Protein AF-A0A1G6X6L1-F1 (afdb_monomer_lite)

Structure (mmCIF, N/CA/C/O backbone):
data_AF-A0A1G6X6L1-F1
#
_entry.id   AF-A0A1G6X6L1-F1
#
loop_
_atom_site.group_PDB
_atom_site.id
_atom_site.type_symbol
_atom_site.label_atom_id
_atom_site.label_alt_id
_atom_site.label_comp_id
_atom_site.label_asym_id
_atom_site.label_entity_id
_atom_site.label_seq_id
_atom_site.pdbx_PDB_ins_code
_atom_site.Cartn_x
_atom_site.Cartn_y
_atom_site.Cartn_z
_atom_site.occupancy
_atom_site.B_iso_or_equiv
_atom_site.auth_seq_id
_atom_site.auth_comp_id
_atom_site.auth_asym_id
_atom_site.auth_atom_id
_atom_site.pdbx_PDB_model_num
ATOM 1 N N . MET A 1 1 ? 23.402 13.797 -15.839 1.00 50.03 1 MET A N 1
ATOM 2 C CA . MET A 1 1 ? 22.238 13.579 -16.725 1.00 50.03 1 MET A CA 1
ATOM 3 C C . MET A 1 1 ? 22.782 13.533 -18.145 1.00 50.03 1 MET A C 1
ATOM 5 O O . MET A 1 1 ? 23.117 14.589 -18.653 1.00 50.03 1 MET A O 1
ATOM 9 N N . ALA A 1 2 ? 23.023 12.346 -18.711 1.00 59.91 2 ALA A N 1
ATOM 10 C CA . ALA A 1 2 ? 23.859 12.205 -19.914 1.00 59.91 2 ALA A CA 1
ATOM 11 C C . ALA A 1 2 ? 23.072 12.115 -21.241 1.00 59.91 2 ALA A C 1
ATOM 13 O O . ALA A 1 2 ? 23.611 12.497 -22.270 1.00 59.91 2 ALA A O 1
ATOM 14 N N . ASP A 1 3 ? 21.787 11.731 -21.215 1.00 75.00 3 ASP A N 1
ATOM 15 C CA . ASP A 1 3 ? 21.079 11.305 -22.442 1.00 75.00 3 ASP A CA 1
ATOM 16 C C . ASP A 1 3 ? 19.886 12.197 -22.849 1.00 75.00 3 ASP A C 1
ATOM 18 O O . ASP A 1 3 ? 19.032 11.781 -23.627 1.00 75.00 3 ASP A O 1
ATOM 22 N N . GLY A 1 4 ? 19.754 13.413 -22.301 1.00 78.12 4 GLY A N 1
ATOM 23 C CA . GLY A 1 4 ? 18.688 14.348 -22.713 1.00 78.12 4 GLY A CA 1
ATOM 24 C C . GLY A 1 4 ? 17.248 13.878 -22.430 1.00 78.12 4 GLY A C 1
ATOM 25 O O . GLY A 1 4 ? 16.307 14.316 -23.089 1.00 78.12 4 GLY A O 1
ATOM 26 N N . ALA A 1 5 ? 17.052 12.986 -21.453 1.00 77.19 5 ALA A N 1
ATOM 27 C CA . ALA A 1 5 ? 15.742 12.451 -21.071 1.00 77.19 5 ALA A CA 1
ATOM 28 C C . ALA A 1 5 ? 14.870 13.488 -20.324 1.00 77.19 5 ALA A C 1
ATOM 30 O O . ALA A 1 5 ? 14.659 13.386 -19.117 1.00 77.19 5 ALA A O 1
ATOM 31 N N . THR A 1 6 ? 14.377 14.497 -21.043 1.00 84.75 6 THR A N 1
ATOM 32 C CA . THR A 1 6 ? 13.554 15.610 -20.523 1.00 84.75 6 THR A CA 1
ATOM 33 C C . THR A 1 6 ? 12.132 15.640 -21.090 1.00 84.75 6 THR A C 1
ATOM 35 O O . THR A 1 6 ? 11.326 16.483 -20.701 1.00 84.75 6 THR A O 1
ATOM 38 N N . HIS A 1 7 ? 11.807 14.721 -22.000 1.00 85.00 7 HIS A N 1
ATOM 39 C CA . HIS A 1 7 ? 10.484 14.612 -22.607 1.00 85.00 7 HIS A CA 1
ATOM 40 C C . HIS A 1 7 ? 9.464 14.013 -21.633 1.00 85.00 7 HIS A C 1
ATOM 42 O O . HIS A 1 7 ? 9.815 13.234 -20.742 1.00 85.00 7 HIS A O 1
ATOM 48 N N . TYR A 1 8 ? 8.186 14.349 -21.830 1.00 89.25 8 TYR A N 1
ATOM 49 C CA . TYR A 1 8 ? 7.106 13.831 -20.998 1.00 89.25 8 TYR A CA 1
ATOM 50 C C . TYR A 1 8 ? 7.052 12.296 -21.037 1.00 89.25 8 TYR A C 1
ATOM 52 O O . TYR A 1 8 ? 6.961 11.708 -22.119 1.00 89.25 8 TYR A O 1
ATOM 60 N N . PRO A 1 9 ? 7.082 11.625 -19.873 1.00 88.44 9 PRO A N 1
ATOM 61 C CA . PRO A 1 9 ? 6.840 10.196 -19.809 1.00 88.44 9 PRO A CA 1
ATOM 62 C C . PRO A 1 9 ? 5.346 9.894 -20.020 1.00 88.44 9 PRO A C 1
ATOM 64 O O . PRO A 1 9 ? 4.500 10.773 -19.845 1.00 88.44 9 PRO A O 1
ATOM 67 N N . PRO A 1 10 ? 4.986 8.633 -20.320 1.00 92.31 10 PRO A N 1
ATOM 68 C CA . PRO A 1 10 ? 3.596 8.194 -20.255 1.00 92.31 10 PRO A CA 1
ATOM 69 C C . PRO A 1 10 ? 2.996 8.452 -18.866 1.00 92.31 10 PRO A C 1
ATOM 71 O O . PRO A 1 10 ? 3.694 8.291 -17.865 1.00 92.31 10 PRO A O 1
ATOM 74 N N . ASN A 1 11 ? 1.693 8.740 -18.791 1.00 92.69 11 ASN A N 1
ATOM 75 C CA . ASN A 1 11 ? 0.991 9.015 -17.524 1.00 92.69 11 ASN A CA 1
ATOM 76 C C . ASN A 1 11 ? 1.137 7.895 -16.480 1.00 92.69 11 ASN A C 1
ATOM 78 O O . ASN A 1 11 ? 1.169 8.160 -15.284 1.00 92.69 11 ASN A O 1
ATOM 82 N N . THR A 1 12 ? 1.240 6.639 -16.921 1.00 93.81 12 THR A N 1
ATOM 83 C CA . THR A 1 12 ? 1.437 5.481 -16.033 1.00 93.81 12 THR A CA 1
ATOM 84 C C . THR A 1 12 ? 2.899 5.262 -15.636 1.00 93.81 12 THR A C 1
ATOM 86 O O . THR A 1 12 ? 3.189 4.441 -14.769 1.00 93.81 12 THR A O 1
ATOM 89 N N . GLY A 1 13 ? 3.832 5.990 -16.245 1.00 93.62 13 GLY A N 1
ATOM 90 C CA . GLY A 1 13 ? 5.268 5.861 -16.049 1.00 93.62 13 GLY A CA 1
ATOM 91 C C . GLY A 1 13 ? 5.985 5.134 -17.185 1.00 93.62 13 GLY A C 1
ATOM 92 O O . GLY A 1 13 ? 5.393 4.433 -18.015 1.00 93.62 13 GLY A O 1
ATOM 93 N N . LEU A 1 14 ? 7.309 5.295 -17.196 1.00 94.69 14 LEU A N 1
ATOM 94 C CA . LEU A 1 14 ? 8.198 4.747 -18.219 1.00 94.69 14 LEU A CA 1
ATOM 95 C C . LEU A 1 14 ? 8.066 3.211 -18.311 1.00 94.69 14 LEU A C 1
ATOM 97 O O . LEU A 1 14 ? 8.126 2.535 -17.277 1.00 94.69 14 LEU A O 1
ATOM 101 N N . PRO A 1 15 ? 7.929 2.628 -19.521 1.00 94.38 15 PRO A N 1
ATOM 102 C CA . PRO A 1 15 ? 7.712 1.188 -19.684 1.00 94.38 15 PRO A CA 1
ATOM 103 C C . PRO A 1 15 ? 8.793 0.317 -19.032 1.00 94.38 15 PRO A C 1
ATOM 105 O O . PRO A 1 15 ? 8.470 -0.654 -18.346 1.00 94.38 15 PRO A O 1
ATOM 108 N N . PHE A 1 16 ? 10.071 0.687 -19.183 1.00 94.25 16 PHE A N 1
ATOM 109 C CA . PHE A 1 16 ? 11.180 -0.074 -18.599 1.00 94.25 16 PHE A CA 1
ATOM 110 C C . PHE A 1 16 ? 11.133 -0.077 -17.063 1.00 94.25 16 PHE A C 1
ATOM 112 O O . PHE A 1 16 ? 11.415 -1.100 -16.438 1.00 94.25 16 PHE A O 1
ATOM 119 N N . LEU A 1 17 ? 10.726 1.041 -16.448 1.00 95.25 17 LEU A N 1
ATOM 120 C CA . LEU A 1 17 ? 10.616 1.168 -14.997 1.00 95.25 17 LEU A CA 1
ATOM 121 C C . LEU A 1 17 ? 9.490 0.281 -14.460 1.00 95.25 17 LEU A C 1
ATOM 123 O O . LEU A 1 17 ? 9.703 -0.464 -13.505 1.00 95.25 17 LEU A O 1
ATOM 127 N N . ARG A 1 18 ? 8.318 0.298 -15.108 1.00 96.50 18 ARG A N 1
ATOM 128 C CA . ARG A 1 18 ? 7.197 -0.584 -14.742 1.00 96.50 18 ARG A CA 1
ATOM 129 C C . ARG A 1 18 ? 7.575 -2.061 -14.863 1.00 96.50 18 ARG A C 1
ATOM 131 O O . ARG A 1 18 ? 7.291 -2.840 -13.958 1.00 96.50 18 ARG A O 1
ATOM 138 N N . ALA A 1 19 ? 8.287 -2.445 -15.923 1.00 96.06 19 ALA A N 1
ATOM 139 C CA . ALA A 1 19 ? 8.769 -3.816 -16.089 1.00 96.06 19 ALA A CA 1
ATOM 140 C C . ALA A 1 19 ? 9.761 -4.236 -14.988 1.00 96.06 19 ALA A C 1
ATOM 142 O O . ALA A 1 19 ? 9.663 -5.342 -14.452 1.00 96.06 19 ALA A O 1
ATOM 143 N N . ALA A 1 20 ? 10.696 -3.358 -14.620 1.00 96.50 20 ALA A N 1
ATOM 144 C CA . ALA A 1 20 ? 11.659 -3.621 -13.552 1.00 96.50 20 ALA A CA 1
ATOM 145 C C . ALA A 1 20 ? 10.984 -3.738 -12.174 1.00 96.50 20 ALA A C 1
ATOM 147 O O . ALA A 1 20 ? 11.294 -4.650 -11.403 1.00 96.50 20 ALA A O 1
ATOM 148 N N . LEU A 1 21 ? 10.028 -2.854 -11.872 1.00 96.00 21 LEU A N 1
ATOM 149 C CA . LEU A 1 21 ? 9.265 -2.892 -10.625 1.00 96.00 21 LEU A CA 1
ATOM 150 C C . LEU A 1 21 ? 8.410 -4.161 -10.523 1.00 96.00 21 LEU A C 1
ATOM 152 O O . LEU A 1 21 ? 8.404 -4.788 -9.465 1.00 96.00 21 LEU A O 1
ATOM 156 N N . ALA A 1 22 ? 7.749 -4.583 -11.605 1.00 95.88 22 ALA A N 1
ATOM 157 C CA . ALA A 1 22 ? 6.957 -5.814 -11.639 1.00 95.88 22 ALA A CA 1
ATOM 158 C C . ALA A 1 22 ? 7.802 -7.046 -11.296 1.00 95.88 22 ALA A C 1
ATOM 160 O O . ALA A 1 22 ? 7.444 -7.823 -10.409 1.00 95.88 22 ALA A O 1
ATOM 161 N N . LYS A 1 23 ? 8.990 -7.158 -11.905 1.00 95.94 23 LYS A N 1
ATOM 162 C CA . LYS A 1 23 ? 9.962 -8.213 -11.582 1.00 95.94 23 LYS A CA 1
ATOM 163 C C . LYS A 1 23 ? 10.410 -8.152 -10.120 1.00 95.94 23 LYS A C 1
ATOM 165 O O . LYS A 1 23 ? 10.453 -9.182 -9.453 1.00 95.94 23 LYS A O 1
ATOM 170 N N . LYS A 1 24 ? 10.708 -6.956 -9.600 1.00 96.56 24 LYS A N 1
ATOM 171 C CA . LYS A 1 24 ? 11.116 -6.761 -8.199 1.00 96.56 24 LYS A CA 1
ATOM 172 C C . LYS A 1 24 ? 10.028 -7.203 -7.220 1.00 96.56 24 LYS A C 1
ATOM 174 O O . LYS A 1 24 ? 10.343 -7.878 -6.244 1.00 96.56 24 LYS A O 1
ATOM 179 N N . VAL A 1 25 ? 8.774 -6.816 -7.459 1.00 95.69 25 VAL A N 1
ATOM 180 C CA . VAL A 1 25 ? 7.633 -7.186 -6.605 1.00 95.69 25 VAL A CA 1
ATOM 181 C C . VAL A 1 25 ? 7.415 -8.697 -6.639 1.00 95.69 25 VAL A C 1
ATOM 183 O O . VAL A 1 25 ? 7.319 -9.311 -5.579 1.00 95.69 25 VAL A O 1
ATOM 186 N N . ALA A 1 26 ? 7.437 -9.317 -7.819 1.00 94.50 26 ALA A N 1
ATOM 187 C CA . ALA A 1 26 ? 7.324 -10.768 -7.935 1.00 94.50 26 ALA A CA 1
ATOM 188 C C . ALA A 1 26 ? 8.444 -11.495 -7.172 1.00 94.50 26 ALA A C 1
ATOM 190 O O . ALA A 1 26 ? 8.162 -12.374 -6.362 1.00 94.50 26 ALA A O 1
ATOM 191 N N . ALA A 1 27 ? 9.700 -11.077 -7.352 1.00 95.25 27 ALA A N 1
ATOM 192 C CA . ALA A 1 27 ? 10.849 -11.714 -6.713 1.00 95.25 27 ALA A CA 1
ATOM 193 C C . ALA A 1 27 ? 10.897 -11.506 -5.188 1.00 95.25 27 ALA A C 1
ATOM 195 O O . ALA A 1 27 ? 11.198 -12.437 -4.447 1.00 95.25 27 ALA A O 1
ATOM 196 N N . ARG A 1 28 ? 10.614 -10.291 -4.699 1.00 94.94 28 ARG A N 1
ATOM 197 C CA . ARG A 1 28 ? 10.751 -9.950 -3.271 1.00 94.94 28 ARG A CA 1
ATOM 198 C C . ARG A 1 28 ? 9.515 -10.307 -2.450 1.00 94.94 28 ARG A C 1
ATOM 200 O O . ARG A 1 28 ? 9.639 -10.652 -1.277 1.00 94.94 28 ARG A O 1
ATOM 207 N N . ASN A 1 29 ? 8.330 -10.152 -3.031 1.00 92.69 29 ASN A N 1
ATOM 208 C CA . ASN A 1 29 ? 7.060 -10.282 -2.322 1.00 92.69 29 ASN A CA 1
ATOM 209 C C . ASN A 1 29 ? 6.293 -11.557 -2.704 1.00 92.69 29 ASN A C 1
ATOM 211 O O . ASN A 1 29 ? 5.295 -11.852 -2.053 1.00 92.69 29 ASN A O 1
ATOM 215 N N . GLY A 1 30 ? 6.735 -12.305 -3.723 1.00 92.81 30 GLY A N 1
ATOM 216 C CA . GLY A 1 30 ? 6.040 -13.503 -4.205 1.00 92.81 30 GLY A CA 1
ATOM 217 C C . GLY A 1 30 ? 4.704 -13.198 -4.888 1.00 92.81 30 GLY A C 1
ATOM 218 O O . GLY A 1 30 ? 3.863 -14.084 -5.003 1.00 92.81 30 GLY A O 1
ATOM 219 N N . PHE A 1 31 ? 4.483 -11.947 -5.304 1.00 90.81 31 PHE A N 1
ATOM 220 C CA . PHE A 1 31 ? 3.227 -11.503 -5.901 1.00 90.81 31 PHE A CA 1
ATOM 221 C C . PHE A 1 31 ? 3.380 -11.360 -7.423 1.00 90.81 31 PHE A C 1
ATOM 223 O O . PHE A 1 31 ? 4.078 -10.440 -7.867 1.00 90.81 31 PHE A O 1
ATOM 230 N N . PRO A 1 32 ? 2.773 -12.249 -8.233 1.00 90.25 32 PRO A N 1
ATOM 231 C CA . PRO A 1 32 ? 2.861 -12.158 -9.683 1.00 90.25 32 PRO A CA 1
ATOM 232 C C . PRO A 1 32 ? 2.135 -10.897 -10.157 1.00 90.25 32 PRO A C 1
ATOM 234 O O . PRO A 1 32 ? 0.943 -10.717 -9.914 1.00 90.25 32 PRO A O 1
ATOM 237 N N . LEU A 1 33 ? 2.869 -10.011 -10.826 1.00 91.62 33 LEU A N 1
ATOM 238 C CA . LEU A 1 33 ? 2.362 -8.719 -11.268 1.00 91.62 33 LEU A CA 1
ATOM 239 C C . LEU A 1 33 ? 2.847 -8.425 -12.682 1.00 91.62 33 LEU A C 1
ATOM 241 O O . LEU A 1 33 ? 4.024 -8.607 -12.993 1.00 91.62 33 LEU A O 1
ATOM 245 N N . THR A 1 34 ? 1.936 -7.964 -13.531 1.00 94.38 34 THR A N 1
ATOM 246 C CA . THR A 1 34 ? 2.241 -7.555 -14.899 1.00 94.38 34 THR A CA 1
ATOM 247 C C . THR A 1 34 ? 2.469 -6.035 -14.972 1.00 94.38 34 THR A C 1
ATOM 249 O O . THR A 1 34 ? 1.902 -5.288 -14.168 1.00 94.38 34 THR A O 1
ATOM 252 N N . PRO A 1 35 ? 3.315 -5.531 -15.893 1.00 94.00 35 PRO A N 1
ATOM 253 C CA . PRO A 1 35 ? 3.664 -4.104 -15.943 1.00 94.00 35 PRO A CA 1
ATOM 254 C C . PRO A 1 35 ? 2.490 -3.159 -16.251 1.00 94.00 35 PRO A C 1
ATOM 256 O O . PRO A 1 35 ? 2.556 -1.974 -15.928 1.00 94.00 35 PRO A O 1
ATOM 259 N N . ASP A 1 36 ? 1.431 -3.647 -16.896 1.00 94.75 36 ASP A N 1
ATOM 260 C CA . ASP A 1 36 ? 0.183 -2.921 -17.180 1.00 94.75 36 ASP A CA 1
ATOM 261 C C . ASP A 1 36 ? -0.634 -2.617 -15.916 1.00 94.75 36 ASP A C 1
ATOM 263 O O . ASP A 1 36 ? -1.377 -1.642 -15.891 1.00 94.75 36 ASP A O 1
ATOM 267 N N . ARG A 1 37 ? -0.419 -3.373 -14.834 1.00 93.31 37 ARG A N 1
ATOM 268 C CA . ARG A 1 37 ? -1.041 -3.145 -13.522 1.00 93.31 37 ARG A CA 1
ATOM 269 C C . ARG A 1 37 ? -0.221 -2.229 -12.609 1.00 93.31 37 ARG A C 1
ATOM 271 O O . ARG A 1 37 ? -0.432 -2.211 -11.399 1.00 93.31 37 ARG A O 1
ATOM 278 N N . MET A 1 38 ? 0.740 -1.491 -13.166 1.00 93.31 38 MET A N 1
ATOM 279 C CA . MET A 1 38 ? 1.574 -0.543 -12.428 1.00 93.31 38 MET A CA 1
ATOM 280 C C . MET A 1 38 ? 1.367 0.888 -12.900 1.00 93.31 38 MET A C 1
ATOM 282 O O . MET A 1 38 ? 1.400 1.175 -14.096 1.00 93.31 38 MET A O 1
ATOM 286 N N . VAL A 1 39 ? 1.269 1.791 -11.929 1.00 94.94 39 VAL A N 1
ATOM 287 C CA . VAL A 1 39 ? 1.300 3.238 -12.132 1.00 94.94 39 VAL A CA 1
ATOM 288 C C . VAL A 1 39 ? 2.434 3.804 -11.287 1.00 94.94 39 VAL A C 1
ATOM 290 O O . VAL A 1 39 ? 2.536 3.516 -10.096 1.00 94.94 39 VAL A O 1
ATOM 293 N N . VAL A 1 40 ? 3.310 4.586 -11.911 1.00 95.31 40 VAL A N 1
ATOM 294 C CA . VAL A 1 40 ? 4.385 5.308 -11.228 1.00 95.31 40 VAL A CA 1
ATOM 295 C C . VAL A 1 40 ? 3.871 6.687 -10.846 1.00 95.31 40 VAL A C 1
ATOM 297 O O . VAL A 1 40 ? 3.454 7.458 -11.705 1.00 95.31 40 VAL A O 1
ATOM 300 N N . THR A 1 41 ? 3.928 7.003 -9.557 1.00 94.81 41 THR A N 1
ATOM 301 C CA . THR A 1 41 ? 3.465 8.278 -9.004 1.00 94.81 41 THR A CA 1
ATOM 302 C C . THR A 1 41 ? 4.617 9.086 -8.417 1.00 94.81 41 THR A C 1
ATOM 304 O O . THR A 1 41 ? 5.695 8.561 -8.126 1.00 94.81 41 THR A O 1
ATOM 307 N N . GLN A 1 42 ? 4.376 10.378 -8.206 1.00 92.56 42 GLN A N 1
ATOM 308 C CA . GLN A 1 42 ? 5.242 11.294 -7.467 1.00 92.56 42 GLN A CA 1
ATOM 309 C C . GLN A 1 42 ? 5.185 10.958 -5.972 1.00 92.56 42 GLN A C 1
ATOM 311 O O . GLN A 1 42 ? 4.452 11.554 -5.182 1.00 92.56 42 GLN A O 1
ATOM 316 N N . GLY A 1 43 ? 5.940 9.928 -5.594 1.00 90.81 43 GLY A N 1
ATOM 317 C CA . GLY A 1 43 ? 5.962 9.394 -4.239 1.00 90.81 43 GLY A CA 1
ATOM 318 C C . GLY A 1 43 ? 4.709 8.593 -3.870 1.00 90.81 43 GLY A C 1
ATOM 319 O O . GLY A 1 43 ? 3.720 8.526 -4.607 1.00 90.81 43 GLY A O 1
ATOM 320 N N . ALA A 1 44 ? 4.764 7.961 -2.696 1.00 88.25 44 ALA A N 1
ATOM 321 C CA . ALA A 1 44 ? 3.697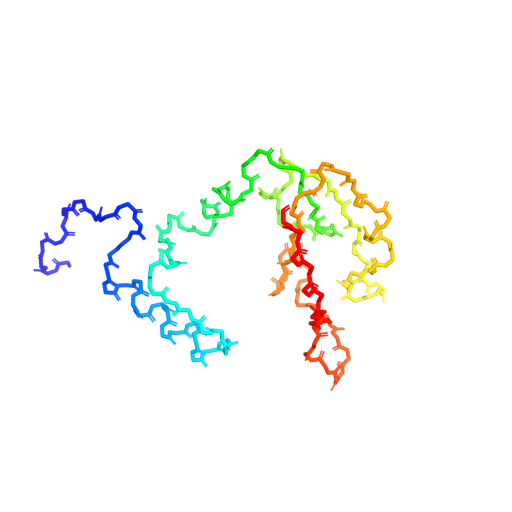 7.090 -2.205 1.00 88.25 44 ALA A CA 1
ATOM 322 C C . ALA A 1 44 ? 2.420 7.863 -1.837 1.00 88.25 44 ALA A C 1
ATOM 324 O O . ALA A 1 44 ? 1.325 7.350 -2.038 1.00 88.25 44 ALA A O 1
ATOM 325 N N . THR A 1 45 ? 2.546 9.104 -1.353 1.00 88.00 45 THR A N 1
ATOM 326 C CA . THR A 1 45 ? 1.403 9.947 -0.965 1.00 88.00 45 THR A CA 1
ATOM 327 C C . THR A 1 45 ? 0.428 10.150 -2.119 1.00 88.00 45 THR A C 1
ATOM 329 O O . THR A 1 45 ? -0.771 9.969 -1.935 1.00 88.00 45 THR A O 1
ATOM 332 N N . GLN A 1 46 ? 0.934 10.478 -3.315 1.00 89.19 46 GLN A N 1
ATOM 333 C CA . GLN A 1 46 ? 0.083 10.670 -4.489 1.00 89.19 46 GLN A CA 1
ATOM 334 C C . GLN A 1 46 ? -0.613 9.362 -4.887 1.00 89.19 46 GLN A C 1
ATOM 336 O O . GLN A 1 46 ? -1.802 9.379 -5.189 1.00 89.19 46 GLN A O 1
ATOM 341 N N . GLY A 1 47 ? 0.101 8.231 -4.847 1.00 90.00 47 GLY A N 1
ATOM 342 C CA . GLY A 1 47 ? -0.480 6.920 -5.150 1.00 90.00 47 GLY A CA 1
ATOM 343 C C . GLY A 1 47 ? -1.592 6.527 -4.178 1.00 90.00 47 GLY A C 1
ATOM 344 O O . GLY A 1 47 ? -2.647 6.075 -4.605 1.00 90.00 47 GLY A O 1
ATOM 345 N N . ILE A 1 48 ? -1.390 6.770 -2.882 1.00 87.75 48 ILE A N 1
ATOM 346 C CA . ILE A 1 48 ? -2.407 6.543 -1.849 1.00 87.75 48 ILE A CA 1
ATOM 347 C C . ILE A 1 48 ? -3.617 7.453 -2.079 1.00 87.75 48 ILE A C 1
ATOM 349 O O . ILE A 1 48 ? -4.743 6.974 -2.073 1.00 87.75 48 ILE A O 1
ATOM 353 N N . PHE A 1 49 ? -3.408 8.748 -2.322 1.00 86.31 49 PHE A N 1
ATOM 354 C CA . PHE A 1 49 ? -4.511 9.683 -2.547 1.00 86.31 49 PHE A CA 1
ATOM 355 C C . PHE A 1 49 ? -5.347 9.309 -3.779 1.00 86.31 49 PHE A C 1
ATOM 357 O O . PHE A 1 49 ? -6.572 9.294 -3.707 1.00 86.31 49 PHE A O 1
ATOM 364 N N . ALA A 1 50 ? -4.690 8.933 -4.881 1.00 87.12 50 ALA A N 1
ATOM 365 C CA . ALA A 1 50 ? -5.362 8.478 -6.096 1.00 87.12 50 ALA A CA 1
ATOM 366 C C . ALA A 1 50 ? -6.144 7.167 -5.897 1.00 87.12 50 ALA A C 1
ATOM 368 O O . ALA A 1 50 ? -7.146 6.951 -6.568 1.00 87.12 50 ALA A O 1
ATOM 369 N N . ALA A 1 51 ? -5.700 6.295 -4.985 1.00 86.31 51 ALA A N 1
ATOM 370 C CA . ALA A 1 51 ? -6.366 5.026 -4.696 1.00 86.31 51 ALA A CA 1
ATOM 371 C C . ALA A 1 51 ? -7.547 5.148 -3.717 1.00 86.31 51 ALA A C 1
ATOM 373 O O . ALA A 1 51 ? -8.385 4.254 -3.676 1.00 86.31 51 ALA A O 1
ATOM 374 N N . LEU A 1 52 ? -7.595 6.210 -2.905 1.00 84.31 52 LEU A N 1
ATOM 375 C CA . LEU A 1 52 ? -8.575 6.373 -1.821 1.00 84.31 52 LEU A CA 1
ATOM 376 C C . LEU A 1 52 ? -9.661 7.422 -2.112 1.00 84.31 52 LEU A C 1
ATOM 378 O O . LEU A 1 52 ? -10.516 7.667 -1.262 1.00 84.31 52 LEU A O 1
ATOM 382 N N . SER A 1 53 ? -9.630 8.085 -3.269 1.00 76.81 53 SER A N 1
ATOM 383 C CA . SER A 1 53 ? -10.554 9.180 -3.567 1.00 76.81 53 SER A CA 1
ATOM 384 C C . SER A 1 53 ? -12.006 8.700 -3.701 1.00 76.81 53 SER A C 1
ATOM 386 O O . SER A 1 53 ? -12.310 7.919 -4.599 1.00 76.81 53 SER A O 1
ATOM 388 N N . GLY A 1 54 ? -12.906 9.244 -2.873 1.00 70.31 54 GLY A N 1
ATOM 389 C CA . GLY A 1 54 ? -14.364 9.106 -3.020 1.00 70.31 54 GLY A CA 1
ATOM 390 C C . GLY A 1 54 ? -15.033 8.027 -2.161 1.00 70.31 54 GLY A C 1
ATOM 391 O O . GLY A 1 54 ? -16.259 7.953 -2.145 1.00 70.31 54 GLY A O 1
ATOM 392 N N . ASP A 1 55 ? -14.257 7.250 -1.410 1.00 80.19 55 ASP A N 1
ATOM 393 C CA . ASP A 1 55 ? -14.739 6.077 -0.681 1.00 80.19 55 ASP A CA 1
ATOM 394 C C . ASP A 1 55 ? -14.650 6.232 0.847 1.00 80.19 55 ASP A C 1
ATOM 396 O O . ASP A 1 55 ? -13.803 6.958 1.366 1.00 80.19 55 ASP A O 1
ATOM 400 N N . GLU A 1 56 ? -15.498 5.517 1.604 1.00 83.25 56 GLU A N 1
ATOM 401 C CA . GLU A 1 56 ? -15.298 5.396 3.056 1.00 83.25 56 GLU A CA 1
ATOM 402 C C . GLU A 1 56 ? -14.169 4.397 3.333 1.00 83.25 56 GLU A C 1
ATOM 404 O O . GLU A 1 56 ? -14.265 3.203 3.019 1.00 83.25 56 GLU A O 1
ATOM 409 N N . VAL A 1 57 ? -13.110 4.902 3.962 1.00 88.12 57 VAL A N 1
ATOM 410 C CA . VAL A 1 57 ? -11.887 4.157 4.261 1.00 88.12 57 VAL A CA 1
ATOM 411 C C . VAL A 1 57 ? -11.749 3.957 5.769 1.00 88.12 57 VAL A C 1
ATOM 413 O O . VAL A 1 57 ? -11.869 4.911 6.543 1.00 88.12 57 VAL A O 1
ATOM 416 N N . LEU A 1 58 ? -11.459 2.722 6.181 1.00 88.69 58 LEU A N 1
ATOM 417 C CA . LEU A 1 58 ? -11.067 2.379 7.547 1.00 88.69 58 LEU A CA 1
ATOM 418 C C . LEU A 1 58 ? -9.541 2.423 7.687 1.00 88.69 58 LEU A C 1
ATOM 420 O O . LEU A 1 58 ? -8.829 1.727 6.960 1.00 88.69 58 LEU A O 1
ATOM 424 N N . VAL A 1 59 ? -9.040 3.222 8.631 1.00 87.50 59 VAL A N 1
ATOM 425 C CA . VAL A 1 59 ? -7.604 3.461 8.858 1.00 87.50 59 VAL A CA 1
ATOM 426 C C . VAL A 1 59 ? -7.211 3.082 10.292 1.00 87.50 59 VAL A C 1
ATOM 428 O O . VAL A 1 59 ? -7.970 3.370 11.216 1.00 87.50 59 VAL A O 1
ATOM 431 N N . PRO A 1 60 ? -6.049 2.438 10.511 1.00 87.00 60 PRO A N 1
ATOM 432 C CA . PRO A 1 60 ? -5.582 2.096 11.853 1.00 87.00 60 PRO A CA 1
ATOM 433 C C . PRO A 1 60 ? -5.255 3.342 12.675 1.00 87.00 60 PRO A C 1
ATOM 435 O O . PRO A 1 60 ? -4.713 4.301 12.144 1.00 87.00 60 PRO A O 1
ATOM 438 N N . ASP A 1 61 ? -5.490 3.299 13.978 1.00 85.50 61 ASP A N 1
ATOM 439 C CA . ASP A 1 61 ? -5.081 4.331 14.933 1.00 85.50 61 ASP A CA 1
ATOM 440 C C . ASP A 1 61 ? -4.160 3.709 15.993 1.00 85.50 61 ASP A C 1
ATOM 442 O O . ASP A 1 61 ? -4.602 2.785 16.674 1.00 85.50 61 ASP A O 1
ATOM 446 N N . PRO A 1 62 ? -2.885 4.126 16.129 1.00 82.62 62 PRO A N 1
ATOM 447 C CA . PRO A 1 62 ? -2.240 5.293 15.514 1.00 82.62 62 PRO A CA 1
ATOM 448 C C . PRO A 1 62 ? -1.853 5.114 14.035 1.00 82.62 62 PRO A C 1
ATOM 450 O O . PRO A 1 62 ? -1.238 4.114 13.653 1.00 82.62 62 PRO A O 1
ATOM 453 N N . ALA A 1 63 ? -2.127 6.143 13.222 1.00 79.69 63 ALA A N 1
ATOM 454 C CA . ALA A 1 63 ? -1.803 6.202 11.790 1.00 79.69 63 ALA A CA 1
ATOM 455 C C . ALA A 1 63 ? -0.779 7.285 11.421 1.00 79.69 63 ALA A C 1
ATOM 457 O O . ALA A 1 63 ? -0.509 8.235 12.160 1.00 79.69 63 ALA A O 1
ATOM 458 N N . TRP A 1 64 ? -0.263 7.172 10.195 1.00 78.56 64 TRP A N 1
ATOM 459 C CA . TRP A 1 64 ? 0.453 8.256 9.535 1.00 78.56 64 TRP A CA 1
ATOM 460 C C . TRP A 1 64 ? -0.521 9.417 9.234 1.00 78.56 64 TRP A C 1
ATOM 462 O O . TRP A 1 64 ? -1.552 9.172 8.599 1.00 78.56 64 TRP A O 1
ATOM 472 N N . PRO A 1 65 ? -0.220 10.672 9.636 1.00 73.50 65 PRO A N 1
ATOM 473 C CA . PRO A 1 65 ? -1.199 11.767 9.644 1.00 73.50 65 PRO A CA 1
ATOM 474 C C . PRO A 1 65 ? -1.864 12.065 8.299 1.00 73.50 65 PRO A C 1
ATOM 476 O O . PRO A 1 65 ? -3.023 12.465 8.258 1.00 73.50 65 PRO A O 1
ATOM 479 N N . ASN A 1 66 ? -1.166 11.821 7.188 1.00 74.00 66 ASN A N 1
ATOM 480 C CA . ASN A 1 66 ? -1.679 12.114 5.849 1.00 74.00 66 ASN A CA 1
ATOM 481 C C . ASN A 1 66 ? -2.874 11.228 5.440 1.00 74.00 66 ASN A C 1
ATOM 483 O O . ASN A 1 66 ? -3.525 11.521 4.443 1.00 74.00 66 ASN A O 1
ATOM 487 N N . LEU A 1 67 ? -3.182 10.170 6.201 1.00 70.56 67 LEU A N 1
ATOM 488 C CA . LEU A 1 67 ? -4.367 9.325 6.009 1.00 70.56 67 LEU A CA 1
ATOM 489 C C . LEU A 1 67 ? -5.600 9.819 6.787 1.00 70.56 67 LEU A C 1
ATOM 491 O O . LEU A 1 67 ? -6.694 9.308 6.567 1.00 70.56 67 LEU A O 1
ATOM 495 N N . LEU A 1 68 ? -5.451 10.787 7.699 1.00 66.25 68 LEU A N 1
ATOM 496 C CA . LEU A 1 68 ? -6.506 11.181 8.646 1.00 66.25 68 LEU A CA 1
ATOM 497 C C . LEU A 1 68 ? -7.547 12.139 8.052 1.00 66.25 68 LEU A C 1
ATOM 499 O O . LEU A 1 68 ? -8.629 12.289 8.606 1.00 66.25 68 LEU A O 1
ATOM 503 N N . MET A 1 69 ? -7.250 12.768 6.914 1.00 62.41 69 MET A N 1
ATOM 504 C CA . MET A 1 69 ? -8.099 13.826 6.350 1.00 62.41 69 MET A CA 1
ATOM 505 C C . MET A 1 69 ? -9.382 13.311 5.671 1.00 62.41 69 MET A C 1
ATOM 507 O O . MET A 1 69 ? -10.211 14.126 5.279 1.00 62.41 69 MET A O 1
ATOM 511 N N . MET A 1 70 ? -9.559 11.991 5.500 1.00 56.00 70 MET A N 1
ATOM 512 C CA . MET A 1 70 ? -10.662 11.419 4.701 1.00 56.00 70 MET A CA 1
ATOM 513 C C . MET A 1 70 ? -11.328 10.166 5.308 1.00 56.00 70 MET A C 1
ATOM 515 O O . MET A 1 70 ? -12.041 9.462 4.596 1.00 56.00 70 MET A O 1
ATOM 519 N N . THR A 1 71 ? -11.069 9.803 6.574 1.00 71.44 71 THR A N 1
ATOM 520 C CA . THR A 1 71 ? -11.213 8.390 6.991 1.00 71.44 71 THR A CA 1
ATOM 521 C C . THR A 1 71 ? -11.825 8.161 8.378 1.00 71.44 71 THR A C 1
ATOM 523 O O . THR A 1 71 ? -11.817 9.033 9.246 1.00 71.44 71 THR A O 1
ATOM 526 N N . ARG A 1 72 ? -12.388 6.958 8.585 1.00 82.44 72 ARG A N 1
ATOM 527 C CA . ARG A 1 72 ? -12.850 6.453 9.890 1.00 82.44 72 ARG A CA 1
ATOM 528 C C . ARG A 1 72 ? -11.739 5.622 10.525 1.00 82.44 72 ARG A C 1
ATOM 530 O O . ARG A 1 72 ? -11.161 4.754 9.874 1.00 82.44 72 ARG A O 1
ATOM 537 N N . LEU A 1 73 ? -11.469 5.851 11.805 1.00 84.12 73 LEU A N 1
ATOM 538 C CA . LEU A 1 73 ? -10.387 5.173 12.513 1.00 84.12 73 LEU A CA 1
ATOM 539 C C . LEU A 1 73 ? -10.842 3.865 13.176 1.00 84.12 73 LEU A C 1
ATOM 541 O O . LEU A 1 73 ? -11.963 3.765 13.687 1.00 84.12 73 LEU A O 1
ATOM 545 N N . TYR A 1 74 ? -9.954 2.872 13.211 1.00 86.38 74 TYR A N 1
ATOM 546 C CA . TYR A 1 74 ? -10.090 1.693 14.062 1.00 86.38 74 TYR A CA 1
ATOM 547 C C . TYR A 1 74 ? -8.881 1.565 15.003 1.00 86.38 74 TYR A C 1
ATOM 549 O O . TYR A 1 74 ? -7.742 1.716 14.561 1.00 86.38 74 TYR A O 1
ATOM 557 N N . PRO A 1 75 ? -9.107 1.287 16.297 1.00 84.94 75 PRO A N 1
ATOM 558 C CA . PRO A 1 75 ? -8.047 1.335 17.293 1.00 84.94 75 PRO A CA 1
ATOM 559 C C . PRO A 1 75 ? -7.098 0.138 17.173 1.00 84.94 75 PRO A C 1
ATOM 561 O O . PRO A 1 75 ? -7.529 -1.005 17.012 1.00 84.94 75 PRO A O 1
ATOM 564 N N . LEU A 1 76 ? -5.805 0.409 17.312 1.00 85.12 76 LEU A N 1
ATOM 565 C CA . LEU A 1 76 ? -4.741 -0.555 17.554 1.00 85.12 76 LEU A CA 1
ATOM 566 C C . LEU A 1 76 ? -4.155 -0.295 18.945 1.00 85.12 76 LEU A C 1
ATOM 568 O O . LEU A 1 76 ? -3.823 0.836 19.290 1.00 85.12 76 LEU A O 1
ATOM 572 N N . ASN A 1 77 ? -3.995 -1.351 19.740 1.00 81.62 77 ASN A N 1
ATOM 573 C CA . ASN A 1 77 ? -3.506 -1.260 21.115 1.00 81.62 77 ASN A CA 1
ATOM 574 C C . ASN A 1 77 ? -2.060 -1.781 21.210 1.00 81.62 77 ASN A C 1
ATOM 576 O O . ASN A 1 77 ? -1.713 -2.799 20.610 1.00 81.62 77 ASN A O 1
ATOM 580 N N . ALA A 1 78 ? -1.215 -1.1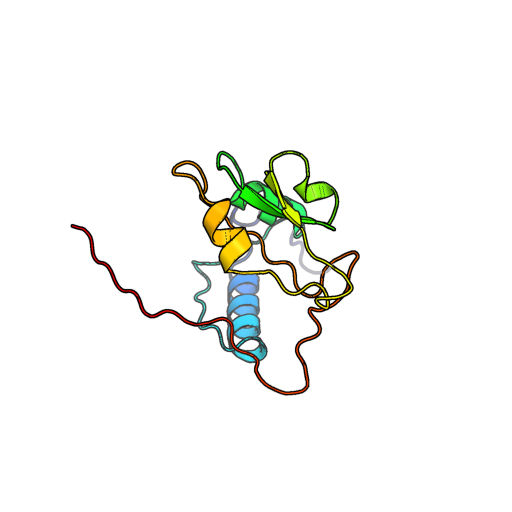05 21.990 1.00 82.38 78 ALA A N 1
ATOM 581 C CA . ALA A 1 78 ? 0.128 -1.577 22.317 1.00 82.38 78 ALA A CA 1
ATOM 582 C C . ALA A 1 78 ? 0.109 -2.920 23.078 1.00 82.38 78 ALA A C 1
ATOM 584 O O . ALA A 1 78 ? 0.955 -3.774 22.817 1.00 82.38 78 ALA A O 1
ATOM 585 N N . GLU A 1 79 ? -0.881 -3.153 23.948 1.00 83.06 79 GLU A N 1
ATOM 586 C CA . GLU A 1 79 ? -1.063 -4.421 24.676 1.00 83.06 79 GLU A CA 1
ATOM 587 C C . GLU A 1 79 ? -1.346 -5.586 23.718 1.00 83.06 79 GLU A C 1
ATOM 589 O O . GLU A 1 79 ? -0.859 -6.698 23.918 1.00 83.06 79 GLU A O 1
ATOM 594 N N . THR A 1 80 ? -2.063 -5.319 22.619 1.00 81.31 80 THR A N 1
ATOM 595 C CA . THR A 1 80 ? -2.303 -6.290 21.538 1.00 81.31 80 THR A CA 1
ATOM 596 C C . THR A 1 80 ? -1.213 -6.259 20.468 1.00 81.31 80 THR A C 1
ATOM 598 O O . THR A 1 80 ? -1.389 -6.808 19.379 1.00 81.31 80 THR A O 1
ATOM 601 N N . ARG A 1 81 ? -0.065 -5.627 20.754 1.00 82.31 81 ARG A N 1
ATOM 602 C CA . ARG A 1 81 ? 1.083 -5.508 19.841 1.00 82.31 81 ARG A CA 1
ATOM 603 C C . ARG A 1 81 ? 0.737 -4.861 18.497 1.00 82.31 81 ARG A C 1
ATOM 605 O O . ARG A 1 81 ? 1.331 -5.189 17.466 1.00 82.31 81 ARG A O 1
ATOM 612 N N . PHE A 1 82 ? -0.233 -3.952 18.520 1.00 83.25 82 PHE A N 1
ATOM 613 C CA . PHE A 1 82 ? -0.804 -3.268 17.362 1.00 83.25 82 PHE A CA 1
ATOM 614 C C . PHE A 1 82 ? -1.419 -4.209 16.317 1.00 83.25 82 PHE A C 1
ATOM 616 O O . PHE A 1 82 ? -1.546 -3.836 15.149 1.00 83.25 82 PHE A O 1
ATOM 623 N N . LEU A 1 83 ? -1.808 -5.425 16.716 1.00 84.50 83 LEU A N 1
ATOM 624 C CA . LEU A 1 83 ? -2.563 -6.322 15.851 1.00 84.50 83 LEU A CA 1
ATOM 625 C C . LEU A 1 83 ? -4.030 -5.873 15.783 1.00 84.50 83 LEU A C 1
ATOM 627 O O . LEU A 1 83 ? -4.621 -5.567 16.825 1.00 84.50 83 LEU A O 1
ATOM 631 N N . PRO A 1 84 ? -4.627 -5.833 14.579 1.00 85.31 84 PRO A N 1
ATOM 632 C CA . PRO A 1 84 ? -6.038 -5.518 14.428 1.00 85.31 84 PRO A CA 1
ATOM 633 C C . PRO A 1 84 ? -6.921 -6.639 14.989 1.00 85.31 84 PRO A C 1
ATOM 635 O O . PRO A 1 84 ? -6.735 -7.810 14.660 1.00 85.31 84 PRO A O 1
ATOM 638 N N . ASP A 1 85 ? -7.931 -6.267 15.774 1.00 87.38 85 ASP A N 1
ATOM 639 C CA . ASP A 1 85 ? -9.022 -7.168 16.147 1.00 87.38 85 ASP A CA 1
ATOM 640 C C . ASP A 1 85 ? -10.016 -7.276 14.979 1.00 87.38 85 ASP A C 1
ATOM 642 O O . ASP A 1 85 ? -10.702 -6.315 14.619 1.00 87.38 85 ASP A O 1
ATOM 646 N N . VAL A 1 86 ? -10.083 -8.464 14.373 1.00 88.12 86 VAL A N 1
ATOM 647 C CA . VAL A 1 86 ? -10.926 -8.750 13.204 1.00 88.12 86 VAL A CA 1
ATOM 648 C C . VAL A 1 86 ? -12.418 -8.639 13.531 1.00 88.12 86 VAL A C 1
ATOM 650 O O . VAL A 1 86 ? -13.186 -8.164 12.691 1.00 88.12 86 VAL A O 1
ATOM 653 N N . ALA A 1 87 ? 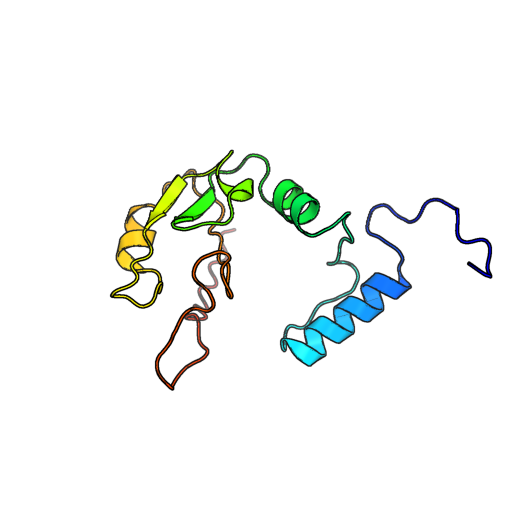-12.847 -9.028 14.734 1.00 86.94 87 ALA A N 1
ATOM 654 C CA . ALA A 1 87 ? -14.248 -8.928 15.135 1.00 86.94 87 ALA A CA 1
ATOM 655 C C . ALA A 1 87 ? -14.643 -7.457 15.322 1.00 86.94 87 ALA A C 1
ATOM 657 O O . ALA A 1 87 ? -15.651 -6.999 14.776 1.00 86.94 87 ALA A O 1
ATOM 658 N N . ALA A 1 88 ? -13.793 -6.686 16.002 1.00 86.00 88 ALA A N 1
ATOM 659 C CA . ALA A 1 88 ? -13.992 -5.252 16.184 1.00 86.00 88 ALA A CA 1
ATOM 660 C C . ALA A 1 88 ? -13.945 -4.471 14.856 1.00 86.00 88 ALA A C 1
ATOM 662 O O . ALA A 1 88 ? -14.671 -3.485 14.695 1.00 86.00 88 ALA A O 1
ATOM 663 N N . LEU A 1 89 ? -13.108 -4.892 13.902 1.00 88.56 89 LEU A N 1
ATOM 664 C CA . LEU A 1 89 ? -13.080 -4.347 12.542 1.00 88.56 89 LEU A CA 1
ATOM 665 C C . LEU A 1 89 ? -14.371 -4.650 11.787 1.00 88.56 89 LEU A C 1
ATOM 667 O O . LEU A 1 89 ? -14.969 -3.738 11.221 1.00 88.56 89 LEU A O 1
ATOM 671 N N . SER A 1 90 ? -14.819 -5.906 11.816 1.00 88.81 90 SER A N 1
ATOM 672 C CA . SER A 1 90 ? -16.029 -6.349 11.115 1.00 88.81 90 SER A CA 1
ATOM 673 C C . SER A 1 90 ? -17.262 -5.571 11.580 1.00 88.81 90 SER A C 1
ATOM 675 O O . SER A 1 90 ? -18.059 -5.139 10.756 1.00 88.81 90 SER A O 1
ATOM 677 N N . ALA A 1 91 ? -17.366 -5.283 12.881 1.00 89.69 91 ALA A N 1
ATOM 678 C CA . ALA A 1 91 ? -18.442 -4.466 13.443 1.00 89.69 91 ALA A CA 1
ATOM 679 C C . ALA A 1 91 ? -18.429 -2.989 12.985 1.00 89.69 91 ALA A C 1
ATOM 681 O O . ALA A 1 91 ? -19.427 -2.287 13.139 1.00 89.69 91 ALA A O 1
ATOM 682 N N . ARG A 1 92 ? -17.310 -2.485 12.445 1.00 87.56 92 ARG A N 1
ATOM 683 C CA . ARG A 1 92 ? -17.179 -1.102 11.944 1.00 87.56 92 ARG A CA 1
ATOM 684 C C . ARG A 1 92 ? -17.492 -0.967 10.457 1.00 87.56 92 ARG A C 1
ATOM 686 O O . ARG A 1 92 ? -17.709 0.164 10.004 1.00 87.56 92 ARG A O 1
ATOM 693 N N . VAL A 1 93 ? -17.506 -2.079 9.722 1.00 90.94 93 VAL A N 1
ATOM 694 C CA . VAL A 1 93 ? -17.827 -2.121 8.293 1.00 90.94 93 VAL A CA 1
ATOM 695 C C . VAL A 1 93 ? -19.292 -1.739 8.093 1.00 90.94 93 VAL A C 1
ATOM 697 O O . VAL A 1 93 ? -20.18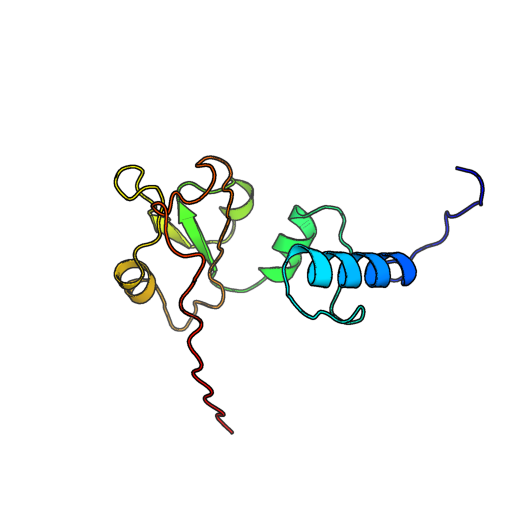9 -2.278 8.733 1.00 90.94 93 VAL A O 1
ATOM 700 N N . THR A 1 94 ? -19.533 -0.794 7.190 1.00 89.38 94 THR A N 1
ATOM 701 C CA . THR A 1 94 ? -20.871 -0.369 6.762 1.00 89.38 94 THR A CA 1
ATOM 702 C C . THR A 1 94 ? -21.036 -0.615 5.262 1.00 89.38 94 THR A C 1
ATOM 704 O O . THR A 1 94 ? -20.034 -0.800 4.570 1.00 89.38 94 THR A O 1
ATOM 707 N N . PRO A 1 95 ? -22.257 -0.524 4.700 1.00 90.62 95 PRO A N 1
ATOM 708 C CA . PRO A 1 95 ? -22.449 -0.577 3.247 1.00 90.62 95 PRO A CA 1
ATOM 709 C C . PRO A 1 95 ? -21.677 0.500 2.460 1.00 90.62 95 PRO A C 1
ATOM 711 O O . PRO A 1 95 ? -21.511 0.376 1.248 1.00 90.62 95 PRO A O 1
ATOM 714 N N . ARG A 1 96 ? -21.211 1.567 3.130 1.00 87.56 96 ARG A N 1
ATOM 715 C CA . ARG A 1 96 ? -20.388 2.622 2.521 1.00 87.56 96 ARG A CA 1
ATOM 716 C C . ARG A 1 96 ? -18.891 2.315 2.569 1.00 87.56 96 ARG A C 1
ATOM 718 O O . ARG A 1 96 ? -18.154 2.910 1.793 1.00 87.56 96 ARG A O 1
ATOM 725 N N . THR A 1 97 ? -18.439 1.414 3.445 1.00 89.94 97 THR A N 1
ATOM 726 C CA . THR A 1 97 ? -17.022 1.055 3.596 1.00 89.94 97 THR A CA 1
ATOM 727 C C . THR A 1 97 ? -16.520 0.326 2.350 1.00 89.94 97 THR A C 1
ATOM 729 O O . THR A 1 97 ? -17.037 -0.734 2.002 1.00 89.94 97 THR A O 1
ATOM 732 N N . ARG A 1 98 ? -15.494 0.871 1.685 1.00 88.50 98 ARG A N 1
ATOM 733 C CA . ARG A 1 98 ? -14.911 0.277 0.464 1.00 88.50 98 ARG A CA 1
ATOM 734 C C . ARG A 1 98 ? -13.458 -0.138 0.616 1.00 88.50 98 ARG A C 1
ATOM 736 O O . ARG A 1 98 ? -13.021 -1.054 -0.073 1.00 88.50 98 ARG A O 1
ATOM 743 N N . VAL A 1 99 ? -12.717 0.497 1.525 1.00 89.50 99 VAL A N 1
ATOM 744 C CA . VAL A 1 99 ? -11.280 0.250 1.681 1.00 89.50 99 VAL A CA 1
ATOM 745 C C . VAL A 1 99 ? -10.909 0.060 3.149 1.00 89.50 99 VAL A C 1
ATOM 747 O O . VAL A 1 99 ? -11.330 0.821 4.019 1.00 89.50 99 VAL A O 1
ATOM 750 N N . LEU A 1 100 ? -10.072 -0.944 3.413 1.00 89.31 100 LEU A N 1
ATOM 751 C CA . LEU A 1 100 ? -9.365 -1.136 4.678 1.00 89.31 100 LEU A CA 1
ATOM 752 C C . LEU A 1 100 ? -7.873 -0.885 4.446 1.00 89.31 100 LEU A C 1
ATOM 754 O O . LEU A 1 100 ? -7.245 -1.573 3.639 1.00 89.31 100 LEU A O 1
ATOM 758 N N . VAL A 1 101 ? -7.294 0.081 5.157 1.00 88.44 101 VAL A N 1
ATOM 759 C CA . VAL A 1 101 ? -5.864 0.387 5.057 1.00 88.44 101 VAL A CA 1
ATOM 760 C C . VAL A 1 101 ? -5.074 -0.480 6.025 1.00 88.44 101 VAL A C 1
ATOM 762 O O . VAL A 1 101 ? -5.315 -0.473 7.226 1.00 88.44 101 VAL A O 1
ATOM 765 N N . VAL A 1 102 ? -4.064 -1.170 5.501 1.00 87.38 102 VAL A N 1
ATOM 766 C CA . VAL A 1 102 ? -3.079 -1.911 6.292 1.00 87.38 102 VAL A CA 1
ATOM 767 C C . VAL A 1 102 ? -1.707 -1.284 6.072 1.00 87.38 102 VAL A C 1
ATOM 769 O O . VAL A 1 102 ? -1.203 -1.265 4.952 1.00 87.38 102 VAL A O 1
ATOM 772 N N . ASN A 1 103 ? -1.093 -0.781 7.145 1.00 85.19 103 ASN A N 1
ATOM 773 C CA . ASN A 1 103 ? 0.250 -0.205 7.113 1.00 85.19 103 ASN A CA 1
ATOM 774 C C . ASN A 1 103 ? 1.191 -1.018 8.008 1.00 85.19 103 ASN A C 1
ATOM 776 O O . ASN A 1 103 ? 1.106 -0.940 9.231 1.00 85.19 103 ASN A O 1
ATOM 780 N N . SER A 1 104 ? 2.068 -1.817 7.399 1.00 83.88 104 SER A N 1
ATOM 781 C CA . SER A 1 104 ? 3.068 -2.609 8.116 1.00 83.88 104 SER A CA 1
ATOM 782 C C . SER A 1 104 ? 4.382 -2.671 7.320 1.00 83.88 104 SER A C 1
ATOM 784 O O . SER A 1 104 ? 4.373 -3.162 6.186 1.00 83.88 104 SER A O 1
ATOM 786 N N . PRO A 1 105 ? 5.515 -2.197 7.880 1.00 84.06 105 PRO A N 1
ATOM 787 C CA . PRO A 1 105 ? 5.647 -1.558 9.191 1.00 84.06 105 PRO A CA 1
ATOM 788 C C . PRO A 1 105 ? 4.973 -0.182 9.254 1.00 84.06 105 PRO A C 1
ATOM 790 O O . PRO A 1 105 ? 5.117 0.627 8.343 1.00 84.06 105 PRO A O 1
ATOM 793 N N . SER A 1 106 ? 4.252 0.079 10.346 1.00 79.25 106 SER A N 1
ATOM 794 C CA . SER A 1 106 ? 3.516 1.324 10.538 1.00 79.25 106 SER A CA 1
ATOM 795 C C . SER A 1 106 ? 4.431 2.460 10.987 1.00 79.25 106 SER A C 1
ATOM 797 O O . SER A 1 106 ? 5.303 2.295 11.840 1.00 79.25 106 SER A O 1
ATOM 799 N N . ASN A 1 107 ? 4.172 3.652 10.466 1.00 76.81 107 ASN A N 1
ATOM 800 C CA . ASN A 1 107 ? 4.595 4.901 11.085 1.00 76.81 107 ASN A CA 1
ATOM 801 C C . ASN A 1 107 ? 3.384 5.437 11.873 1.00 76.81 107 ASN A C 1
ATOM 803 O O . ASN A 1 107 ? 2.398 5.822 11.250 1.00 76.81 107 ASN A O 1
ATOM 807 N N . ARG A 1 108 ? 3.364 5.459 13.213 1.00 66.81 108 ARG A N 1
ATOM 808 C CA . ARG A 1 108 ? 4.502 5.489 14.161 1.00 66.81 108 ARG A CA 1
ATOM 809 C C . ARG A 1 108 ? 4.794 4.178 14.912 1.00 66.81 108 ARG A C 1
ATOM 811 O O . ARG A 1 108 ? 5.818 4.098 15.578 1.00 66.81 108 ARG A O 1
ATOM 818 N N . SER A 1 109 ? 3.909 3.183 14.853 1.00 70.94 109 SER A N 1
ATOM 819 C CA . SER A 1 109 ? 3.919 2.028 15.774 1.00 70.94 109 SER A CA 1
ATOM 820 C C . SER A 1 109 ? 4.897 0.894 15.429 1.00 70.94 109 SER A C 1
ATOM 822 O O . SER A 1 109 ? 5.041 -0.043 16.210 1.00 70.94 109 SER A O 1
ATOM 824 N N . GLY A 1 110 ? 5.605 0.969 14.299 1.00 72.19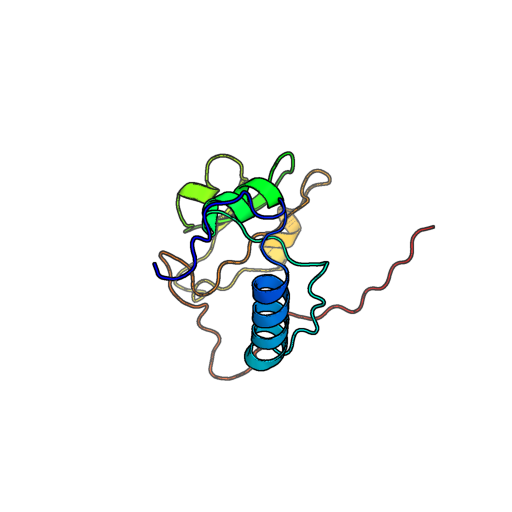 110 GLY A N 1
ATOM 825 C CA . GLY A 1 110 ? 6.519 -0.080 13.846 1.00 72.19 110 GLY A CA 1
ATOM 826 C C . GLY A 1 110 ? 5.798 -1.282 13.213 1.00 72.19 110 GLY A C 1
ATOM 827 O O . GLY A 1 110 ? 4.616 -1.200 12.869 1.00 72.19 110 GLY A O 1
ATOM 828 N N . PRO A 1 111 ? 6.502 -2.401 12.958 1.00 71.81 111 PRO A N 1
ATOM 829 C CA . PRO A 1 111 ? 5.885 -3.609 12.419 1.00 71.81 111 PRO A CA 1
ATOM 830 C C . PRO A 1 111 ? 4.894 -4.219 13.407 1.00 71.81 111 PRO A C 1
ATOM 832 O O . PRO A 1 111 ? 5.112 -4.199 14.618 1.00 71.81 111 PRO A O 1
ATOM 835 N N . TRP A 1 112 ? 3.838 -4.835 12.874 1.00 74.94 112 TRP A N 1
ATOM 836 C CA . TRP A 1 112 ? 2.988 -5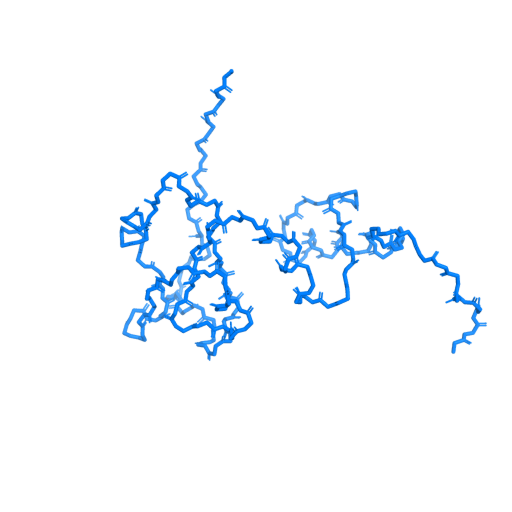.723 13.662 1.00 74.94 112 TRP A CA 1
ATOM 837 C C . TRP A 1 112 ? 3.847 -6.819 14.285 1.00 74.94 112 TRP A C 1
ATOM 839 O O . TRP A 1 112 ? 4.538 -7.547 13.568 1.00 74.94 112 TRP A O 1
ATOM 849 N N . GLN A 1 113 ? 3.811 -6.940 15.611 1.00 62.56 113 GLN A N 1
ATOM 850 C CA . GLN A 1 113 ? 4.610 -7.948 16.298 1.00 62.56 113 GLN A CA 1
ATOM 851 C C . GLN A 1 113 ? 3.778 -9.214 16.485 1.00 62.56 113 GLN A C 1
ATOM 853 O O . GLN A 1 113 ? 3.247 -9.487 17.562 1.00 62.56 113 GLN A O 1
ATOM 858 N N . THR A 1 114 ? 3.661 -10.001 15.418 1.00 60.12 114 THR A N 1
ATOM 859 C CA . THR A 1 114 ? 3.215 -11.391 15.540 1.00 60.12 114 THR A CA 1
ATOM 860 C C . THR A 1 114 ? 4.281 -12.154 16.331 1.00 60.12 114 THR A C 1
ATOM 862 O O . THR A 1 114 ? 5.473 -11.966 16.079 1.00 60.12 114 THR A O 1
ATOM 865 N N . GLY A 1 115 ? 3.891 -13.008 17.285 1.00 48.44 115 GLY A N 1
ATOM 866 C CA . GLY A 1 115 ? 4.826 -13.968 17.893 1.00 48.44 115 GLY A CA 1
ATOM 867 C C . GLY A 1 115 ? 5.539 -14.801 16.816 1.00 48.44 115 GLY A C 1
ATOM 868 O O . GLY A 1 115 ? 5.179 -14.736 15.643 1.00 48.44 115 GLY A O 1
ATOM 869 N N . SER A 1 116 ? 6.552 -15.583 17.189 1.00 37.19 116 SER A N 1
ATOM 870 C CA . SER A 1 116 ? 7.477 -16.302 16.290 1.00 37.19 116 SER A CA 1
ATOM 871 C C . SER A 1 116 ? 6.867 -17.328 15.306 1.00 37.19 116 SER A C 1
ATOM 873 O O . SER A 1 116 ? 7.597 -18.138 14.744 1.00 37.19 116 SER A O 1
ATOM 875 N N . ALA A 1 117 ? 5.571 -17.290 14.999 1.00 38.34 117 ALA A N 1
ATOM 876 C CA . ALA A 1 117 ? 4.960 -18.095 13.955 1.00 38.34 117 ALA A CA 1
ATOM 877 C C . ALA A 1 117 ? 3.845 -17.341 13.206 1.00 38.34 117 ALA A C 1
ATOM 879 O O . ALA A 1 117 ? 2.944 -16.757 13.801 1.00 38.34 117 ALA A O 1
ATOM 880 N N . SER A 1 118 ? 3.883 -17.481 11.877 1.00 39.81 118 SER A N 1
ATOM 881 C CA . SER A 1 118 ? 2.864 -17.149 10.867 1.00 39.81 118 SER A CA 1
ATOM 882 C C . SER A 1 118 ? 2.836 -15.720 10.288 1.00 39.81 118 SER A C 1
ATOM 884 O O . SER A 1 118 ? 2.052 -14.848 10.644 1.00 39.81 118 SER A O 1
ATOM 886 N N . ARG A 1 119 ? 3.594 -15.550 9.191 1.00 40.19 119 ARG A N 1
ATOM 887 C CA . ARG A 1 119 ? 3.074 -14.837 8.015 1.00 40.19 119 ARG A CA 1
ATOM 888 C C . ARG A 1 119 ? 1.829 -15.582 7.548 1.00 40.19 119 ARG A C 1
ATOM 890 O O . ARG A 1 119 ? 1.974 -16.578 6.847 1.00 40.19 119 ARG A O 1
ATOM 897 N N . ARG A 1 120 ? 0.637 -15.140 7.921 1.00 37.12 120 ARG A N 1
ATOM 898 C CA . ARG A 1 120 ? -0.580 -15.384 7.140 1.00 37.12 120 ARG A CA 1
ATOM 899 C C . ARG A 1 120 ? -1.674 -14.461 7.660 1.00 37.12 120 ARG A C 1
ATOM 901 O O . ARG A 1 120 ? -2.273 -14.698 8.698 1.00 37.12 120 ARG A O 1
ATOM 908 N N . TRP A 1 121 ? -1.935 -13.407 6.891 1.00 38.97 121 TRP A N 1
ATOM 909 C CA . TRP A 1 121 ? -3.301 -12.915 6.763 1.00 38.97 121 TRP A CA 1
ATOM 910 C C . TRP A 1 121 ? -4.165 -14.110 6.333 1.00 38.97 121 TRP A C 1
ATOM 912 O O . TRP A 1 121 ? -3.686 -14.885 5.493 1.00 38.97 121 TRP A O 1
ATOM 922 N N . PRO A 1 122 ? -5.375 -14.318 6.875 1.00 32.31 122 PRO A N 1
ATOM 923 C CA . PRO A 1 122 ? -6.256 -15.351 6.359 1.00 32.31 122 PRO A CA 1
ATOM 924 C C . PRO A 1 122 ? -6.549 -15.023 4.893 1.00 32.31 122 PRO A C 1
ATOM 926 O O . PRO A 1 122 ? -7.321 -14.125 4.566 1.00 32.31 122 PRO A O 1
ATOM 929 N N . SER A 1 123 ? -5.878 -15.728 3.985 1.00 32.59 123 SER A N 1
ATOM 930 C CA . SER A 1 123 ? -6.293 -15.830 2.597 1.00 32.59 123 SER A CA 1
ATOM 931 C C . SER A 1 123 ? -7.631 -16.556 2.619 1.00 32.59 123 SER A C 1
ATOM 933 O O . SER A 1 123 ? -7.654 -17.783 2.649 1.00 32.59 123 SER A O 1
ATOM 935 N N . SER A 1 124 ? -8.731 -15.812 2.698 1.00 27.28 124 SER A N 1
ATOM 936 C CA . SER A 1 124 ? -10.053 -16.378 2.461 1.00 27.28 124 SER A CA 1
ATOM 937 C C . SER A 1 124 ? -10.197 -16.600 0.953 1.00 27.28 124 SER A C 1
ATOM 939 O O . SER A 1 124 ? -10.099 -15.625 0.203 1.00 27.28 124 SER A O 1
ATOM 941 N N . PRO A 1 125 ? -10.404 -17.837 0.466 1.00 39.16 125 PRO A N 1
ATOM 942 C CA . PRO A 1 125 ? -10.873 -18.072 -0.882 1.00 39.16 125 PRO A CA 1
ATOM 943 C C . PRO A 1 125 ? -12.403 -18.075 -0.826 1.00 39.16 125 PRO A C 1
ATOM 945 O O . PRO A 1 125 ? -13.029 -19.127 -0.819 1.00 39.16 125 PRO A O 1
ATOM 948 N N . ALA A 1 126 ? -13.017 -16.899 -0.743 1.00 28.14 126 ALA A N 1
ATOM 949 C CA . ALA A 1 126 ? -14.447 -16.773 -0.999 1.00 28.14 126 ALA A CA 1
ATOM 950 C C . ALA A 1 126 ? -14.611 -16.166 -2.389 1.00 28.14 126 ALA A C 1
ATOM 952 O O . ALA A 1 126 ? -14.768 -14.960 -2.564 1.00 28.14 126 ALA A O 1
ATOM 953 N N . ALA A 1 127 ? -14.501 -17.037 -3.390 1.00 38.03 127 ALA A N 1
ATOM 954 C CA . ALA A 1 127 ? -15.153 -16.811 -4.660 1.00 38.03 127 ALA A CA 1
ATOM 955 C C . ALA A 1 127 ? -16.657 -16.687 -4.387 1.00 38.03 127 ALA A C 1
ATOM 957 O O . ALA A 1 127 ? -17.296 -17.667 -4.018 1.00 38.03 127 ALA A O 1
ATOM 958 N N . THR A 1 128 ? -17.208 -15.495 -4.589 1.00 27.91 128 THR A N 1
ATOM 959 C CA . THR A 1 128 ? -18.623 -15.347 -4.915 1.00 27.91 128 THR A CA 1
ATOM 960 C C . THR A 1 128 ? -18.687 -14.532 -6.188 1.00 27.91 128 THR A C 1
ATOM 962 O O . THR A 1 128 ? -18.659 -13.304 -6.183 1.00 27.91 128 THR A O 1
ATOM 965 N N . THR A 1 129 ? -18.715 -15.254 -7.300 1.00 30.39 129 THR A N 1
ATOM 966 C CA . THR A 1 129 ? -19.374 -14.817 -8.521 1.00 30.39 129 THR A CA 1
ATOM 967 C C . THR A 1 129 ? -20.796 -14.406 -8.132 1.00 30.39 129 THR A C 1
ATOM 969 O O . THR A 1 129 ? -21.594 -15.254 -7.744 1.00 30.39 129 THR A O 1
ATOM 972 N N . CYS A 1 130 ? -21.105 -13.115 -8.194 1.00 25.52 130 CYS A N 1
ATOM 973 C CA . CYS A 1 130 ? -22.475 -12.657 -8.393 1.00 25.52 130 CYS A CA 1
ATOM 974 C C . CYS A 1 130 ? -22.548 -12.185 -9.842 1.00 25.52 130 CYS A C 1
ATOM 976 O O . CYS A 1 130 ? -21.692 -11.406 -10.270 1.00 25.52 130 CYS A O 1
ATOM 978 N N . GLY A 1 131 ? -23.491 -12.767 -10.583 1.00 31.05 131 GLY A N 1
ATOM 979 C CA . GLY A 1 131 ? -23.823 -12.374 -11.951 1.00 31.05 131 GLY A CA 1
ATOM 980 C C . GLY A 1 131 ? -24.636 -11.092 -12.022 1.00 31.05 131 GLY A C 1
ATOM 981 O O . GLY A 1 131 ? -24.827 -10.440 -10.970 1.00 31.05 131 GLY A O 1
#

Secondary structure (DSSP, 8-state):
--S---SPPPTT--HHHHHHHHHHHHHHH-----GGG----SHHHHHHHHHHTTSEEEEEES--GGGGGGEEEEE--TTTTT---HHHHHTT--TTEEEE---SSBTTTBS----SS--------------

pLDDT: mean 78.63, std 19.23, range [25.52, 96.56]

InterPro domains:
  IPR004839 Aminotransferase, class I/classII, large domain [PF00155] (4-110)
  IPR015421 Pyridoxal phosphate-dependent transferase, major domain [G3DSA:3.40.640.10] (7-110)
  IPR015424 Pyridoxal phosphate-dependent transferase [SSF53383] (3-112)
  IPR050596 Aspartate/prephenate aminotransferase-like [PTHR46383] (1-110)

Foldseek 3Di:
DPDPPPDDAPQQGHQVVLVVVQVVCCVPVVDRDDSVPGRDDPDPLVVVCVVCPPAEEEEEPVADVSVVPRYDYDYADVVQQRDDDPVSVVVVDDPRHDYYDDDALGVVSGGRDDDPDDPDDPPDPDDDDDD

Organism: NCBI:txid1271860

Sequence (131 aa):
MADGATHYPPNTGLPFLRAALAKKVAARNGFPLTPDRMVVTQGATQGIFAALSGDEVLVPDPAWPNLLMMTRLYPLNAETRFLPDVAALSARVTPRTRVLVVNSPSNRSGPWQTGSASRRWPSSPAATTCG

Radius of gyration: 18.24 Å; chains: 1; bounding box: 48×34×47 Å